Protein AF-A0A3G7TMR7-F1 (afdb_monomer)

pLDDT: mean 72.91, std 17.49, range [39.0, 94.25]

Radius of gyration: 17.59 Å; Cα contacts (8 Å, |Δi|>4): 88; chains: 1; bounding box: 54×36×55 Å

Nearest PDB structures (foldseek):
  8qb9-assembly1_A  TM=4.724E-01  e=4.969E+00  Saccharomyces cerevisiae

Sequence (117 aa):
MKPENDSCMPGSCDYWMVSAAAGKLGSQASTLAVRHIKDGTLRLQFNREVVYYAKSIVNDVAQGNKSPEQGLQDLKNEQNSLLSQSLEVAQKGVGVIAGAFQFAAGAGICYGSQAHS

Mean predicted aligned error: 1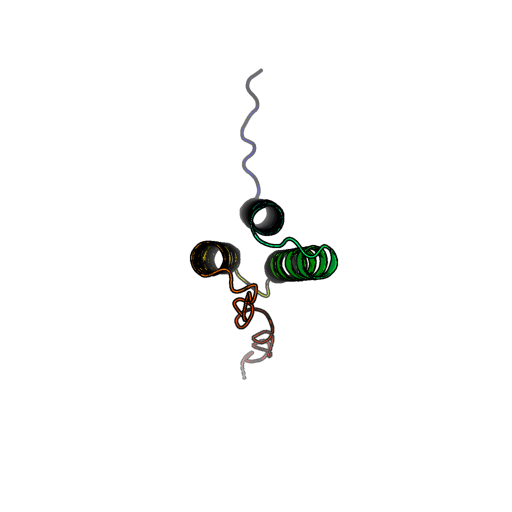1.24 Å

Foldseek 3Di:
DDPPDPPDDPLVVLLVVLLVLLVVQLVVLLVLLVVQPPDPVLSVVSSVVSNVLSVLLSVCSVVVVDPSVRSNVLSVQSSVLSVVVSVVCRVVVPSDSDDSSPPRPDDPPDPPDDDDD

Structure (mmCIF, N/CA/C/O backbone):
data_AF-A0A3G7TMR7-F1
#
_entry.id   AF-A0A3G7TMR7-F1
#
loop_
_atom_site.group_PDB
_atom_site.id
_atom_site.type_symbol
_atom_site.label_atom_id
_atom_site.label_alt_id
_atom_site.label_comp_id
_atom_site.label_asym_id
_atom_site.label_entity_id
_atom_site.label_seq_id
_atom_site.pdbx_PDB_ins_code
_atom_site.Cartn_x
_atom_site.Cartn_y
_atom_site.Cartn_z
_atom_site.occupancy
_atom_site.B_iso_or_equiv
_atom_site.auth_seq_id
_atom_site.auth_comp_id
_atom_site.auth_asym_id
_atom_site.auth_atom_id
_atom_site.pdbx_PDB_model_num
ATOM 1 N N . MET A 1 1 ? -34.677 24.117 -2.796 1.00 39.00 1 MET A N 1
ATOM 2 C CA . MET A 1 1 ? -34.316 22.942 -1.976 1.00 39.00 1 MET A CA 1
ATOM 3 C C . MET A 1 1 ? -32.825 22.987 -1.726 1.00 39.00 1 MET A C 1
ATOM 5 O O . MET A 1 1 ? -32.061 23.034 -2.679 1.00 39.00 1 MET A O 1
ATOM 9 N N . LYS A 1 2 ? -32.432 23.089 -0.461 1.00 40.69 2 LYS A N 1
ATOM 10 C CA . LYS A 1 2 ? -31.042 23.036 -0.010 1.00 40.69 2 LYS A CA 1
ATOM 11 C C . LYS A 1 2 ? -30.838 21.590 0.447 1.00 40.69 2 LYS A C 1
ATOM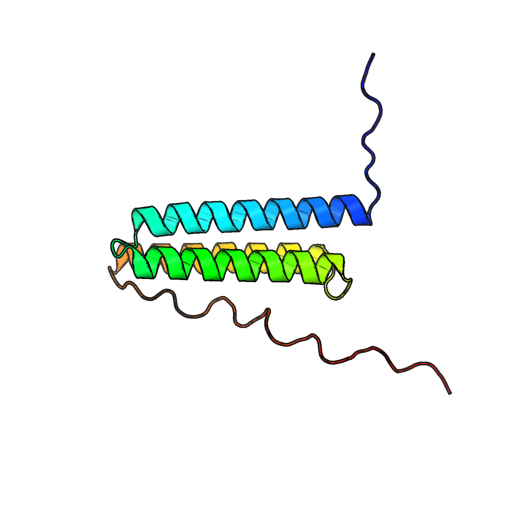 13 O O . LYS A 1 2 ? -31.692 21.145 1.208 1.00 40.69 2 LYS A O 1
ATOM 18 N N . PRO A 1 3 ? -29.841 20.832 -0.034 1.00 51.34 3 PRO A N 1
ATOM 19 C CA . PRO A 1 3 ? -29.647 19.497 0.500 1.00 51.34 3 PRO A CA 1
ATOM 20 C C . PRO A 1 3 ? -29.199 19.653 1.953 1.00 51.34 3 PRO A C 1
ATOM 22 O O . PRO A 1 3 ? -28.179 20.276 2.256 1.00 51.34 3 PRO A O 1
ATOM 25 N N . GLU A 1 4 ? -30.066 19.190 2.842 1.00 54.25 4 GLU A N 1
ATOM 26 C CA . GLU A 1 4 ? -29.819 19.062 4.264 1.00 54.25 4 GLU A CA 1
ATOM 27 C C . GLU A 1 4 ? -28.727 18.016 4.464 1.00 54.25 4 GLU A C 1
ATOM 29 O O . GLU A 1 4 ? -28.879 16.865 4.076 1.00 54.25 4 GLU A O 1
ATOM 34 N N . ASN A 1 5 ? -27.621 18.475 5.046 1.00 59.28 5 ASN A N 1
ATOM 35 C CA . ASN A 1 5 ? -26.831 17.751 6.030 1.00 59.28 5 ASN A CA 1
ATOM 36 C C . ASN A 1 5 ? -26.658 16.243 5.757 1.00 59.28 5 ASN A C 1
ATOM 38 O O . ASN A 1 5 ? -27.293 15.409 6.399 1.00 59.28 5 ASN A O 1
ATOM 42 N N . ASP A 1 6 ? -25.720 15.911 4.868 1.00 52.28 6 ASP A N 1
ATOM 43 C CA . ASP A 1 6 ? -25.078 14.592 4.772 1.00 52.28 6 ASP A CA 1
ATOM 44 C C . ASP A 1 6 ? -24.186 14.381 6.018 1.00 52.28 6 ASP A C 1
ATOM 46 O O . ASP A 1 6 ? -22.961 14.264 5.955 1.00 52.28 6 ASP A O 1
ATOM 50 N N . SER A 1 7 ? -24.790 14.451 7.208 1.00 56.44 7 SER A N 1
ATOM 51 C CA . SER A 1 7 ? -24.136 14.125 8.470 1.00 56.44 7 SER A CA 1
ATOM 52 C C . SER A 1 7 ? -23.997 12.619 8.511 1.00 56.44 7 SER A C 1
ATOM 54 O O . SER A 1 7 ? -24.859 11.888 9.002 1.00 56.44 7 SER A O 1
ATOM 56 N N . CYS A 1 8 ? -22.931 12.163 7.885 1.00 57.53 8 CYS A N 1
ATOM 57 C CA . CYS A 1 8 ? -22.620 10.767 7.815 1.00 57.53 8 CYS A CA 1
ATOM 58 C C . CYS A 1 8 ? -22.275 10.248 9.227 1.00 57.53 8 CYS A C 1
ATOM 60 O O . CYS A 1 8 ? -21.723 10.965 10.065 1.00 57.53 8 CYS A O 1
ATOM 62 N N . MET A 1 9 ? -22.693 9.015 9.526 1.00 61.12 9 MET A N 1
ATOM 63 C CA . MET A 1 9 ? -22.489 8.408 10.844 1.00 61.12 9 MET A CA 1
ATOM 64 C C . MET A 1 9 ? -20.983 8.345 11.132 1.00 61.12 9 MET A C 1
ATOM 66 O O . MET A 1 9 ? -20.251 7.951 10.219 1.00 61.12 9 MET A O 1
ATOM 70 N N . PRO A 1 10 ? -20.513 8.675 12.350 1.00 59.00 10 PRO A N 1
ATOM 71 C CA . PRO A 1 10 ? -19.089 8.845 12.652 1.00 59.00 10 PRO A CA 1
ATOM 72 C C . PRO A 1 10 ? -18.216 7.693 12.117 1.00 59.00 10 PRO A C 1
ATOM 74 O O . PRO A 1 10 ? -17.349 7.934 11.291 1.00 59.00 10 PRO A O 1
ATOM 77 N N . GLY A 1 11 ? -18.571 6.424 12.356 1.00 64.25 11 GLY A N 1
ATOM 78 C CA . GLY A 1 11 ? -17.813 5.288 11.796 1.00 64.25 11 GLY A CA 1
ATOM 79 C C . GLY A 1 11 ? -17.884 5.111 10.266 1.00 64.25 11 GLY A C 1
ATOM 80 O O . GLY A 1 11 ? -16.951 4.589 9.658 1.00 64.25 11 GLY A O 1
ATOM 81 N N . SER A 1 12 ? -18.963 5.556 9.613 1.00 72.00 12 SER A N 1
ATOM 82 C CA . SER A 1 12 ? -19.075 5.502 8.147 1.00 72.00 12 SER A CA 1
ATOM 83 C C . SER A 1 12 ? -18.225 6.578 7.468 1.00 72.00 12 SER A C 1
ATOM 85 O O . SER A 1 12 ? -17.621 6.305 6.433 1.00 72.00 12 SER A O 1
ATOM 87 N N . CYS A 1 13 ? -18.115 7.767 8.068 1.00 79.12 13 CYS A N 1
ATOM 88 C CA . CYS A 1 13 ? -17.323 8.883 7.531 1.00 79.12 13 CYS A CA 1
ATOM 89 C C . CYS A 1 13 ? -15.859 8.533 7.568 1.00 79.12 13 CYS A C 1
ATOM 91 O O . CYS A 1 13 ? -15.145 8.694 6.580 1.00 79.12 13 CYS A O 1
ATOM 93 N N . ASP A 1 14 ? -15.452 7.973 8.694 1.00 83.75 14 ASP A N 1
ATOM 94 C CA . ASP A 1 14 ? -14.072 7.640 8.929 1.00 83.75 14 ASP A CA 1
ATOM 95 C C . ASP A 1 14 ? -13.618 6.496 8.002 1.00 83.75 14 ASP A C 1
ATOM 97 O O . ASP A 1 14 ? -12.564 6.587 7.366 1.00 83.75 14 ASP A O 1
ATOM 101 N N . TYR A 1 15 ? -14.458 5.472 7.793 1.00 88.12 15 TYR A N 1
ATOM 102 C CA . TYR A 1 15 ? -14.213 4.432 6.784 1.00 88.12 15 TYR A CA 1
ATOM 103 C C . TYR A 1 15 ? -14.111 4.999 5.357 1.00 88.12 15 TYR A C 1
ATOM 105 O O . TYR A 1 15 ? -13.208 4.628 4.595 1.00 88.12 15 TYR A O 1
ATOM 113 N N . TRP A 1 16 ? -15.014 5.911 4.977 1.00 89.88 16 TRP A N 1
ATOM 114 C CA . TRP A 1 16 ? -14.979 6.565 3.665 1.00 89.88 16 TRP A CA 1
ATOM 115 C C . TRP A 1 16 ? -13.714 7.405 3.477 1.00 89.88 16 TRP A C 1
ATOM 117 O O . TRP A 1 16 ? -13.116 7.375 2.399 1.00 89.88 16 TRP A O 1
ATOM 127 N N . MET A 1 17 ? -13.259 8.103 4.519 1.00 92.56 17 MET A N 1
ATOM 128 C CA . MET A 1 17 ? -12.015 8.871 4.495 1.00 92.56 17 MET A CA 1
ATOM 129 C C . MET A 1 17 ? -10.793 7.971 4.296 1.00 92.56 17 MET A C 1
ATOM 131 O O . MET A 1 17 ? -9.954 8.265 3.439 1.00 92.56 17 MET A O 1
ATOM 135 N N . VAL A 1 18 ? -10.711 6.851 5.020 1.00 92.81 18 VAL A N 1
ATOM 136 C CA . VAL A 1 18 ? -9.633 5.860 4.853 1.00 92.81 18 VAL A CA 1
ATOM 137 C C . VAL A 1 18 ? -9.664 5.262 3.444 1.00 92.81 18 VAL A C 1
ATOM 139 O O . VAL A 1 18 ? -8.632 5.189 2.776 1.00 92.81 18 VAL A O 1
ATOM 142 N N . SER A 1 19 ? -10.849 4.915 2.937 1.00 94.19 19 SER A N 1
ATOM 143 C CA . SER A 1 19 ? -11.032 4.385 1.578 1.00 94.19 19 SER A CA 1
ATOM 144 C C . SER A 1 19 ? -10.597 5.383 0.498 1.00 94.19 19 SER A C 1
ATOM 146 O O . SER A 1 19 ? -9.914 5.019 -0.464 1.00 94.19 19 SER A O 1
ATOM 148 N N . ALA A 1 20 ? -10.929 6.664 0.669 1.00 94.25 20 ALA A N 1
ATOM 149 C CA . ALA A 1 20 ? -10.501 7.727 -0.234 1.00 94.25 20 ALA A CA 1
ATOM 150 C C . ALA A 1 20 ? -8.976 7.940 -0.194 1.00 94.25 20 ALA A C 1
ATOM 152 O O . ALA A 1 20 ? -8.345 8.114 -1.243 1.00 94.25 20 ALA A O 1
ATOM 153 N N . ALA A 1 21 ? -8.365 7.893 0.994 1.00 93.31 21 ALA A N 1
ATOM 154 C CA . ALA A 1 21 ? -6.916 7.980 1.158 1.00 93.31 21 ALA A CA 1
ATOM 155 C C . ALA A 1 21 ? -6.193 6.789 0.500 1.00 93.31 21 ALA A C 1
ATOM 157 O O . ALA A 1 21 ? -5.213 6.987 -0.220 1.00 93.31 21 ALA A O 1
ATOM 158 N N . ALA A 1 22 ? -6.727 5.574 0.647 1.00 92.25 22 ALA A N 1
ATOM 159 C CA . ALA A 1 22 ? -6.217 4.372 -0.008 1.00 92.25 22 ALA A CA 1
ATOM 160 C C . ALA A 1 22 ? -6.259 4.494 -1.543 1.00 92.25 22 ALA A C 1
ATOM 162 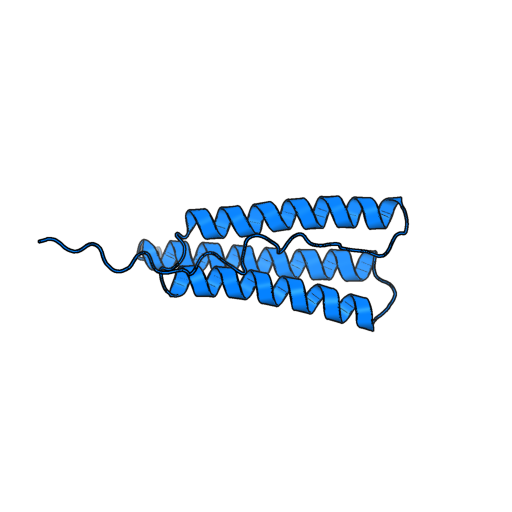O O . ALA A 1 22 ? -5.271 4.204 -2.224 1.00 92.25 22 ALA A O 1
ATOM 163 N N . GLY A 1 23 ? -7.361 5.011 -2.099 1.00 93.88 23 GLY A N 1
ATOM 164 C CA . GLY A 1 23 ? -7.473 5.290 -3.536 1.00 93.88 23 GLY A CA 1
ATOM 165 C C . GLY A 1 23 ? -6.455 6.326 -4.035 1.00 93.88 23 GLY A C 1
ATOM 166 O O . GLY A 1 23 ? -5.849 6.156 -5.102 1.00 93.88 23 GLY A O 1
ATOM 167 N N . LYS A 1 24 ? -6.203 7.380 -3.246 1.00 93.06 24 LYS A N 1
ATOM 168 C CA . LYS A 1 24 ? -5.163 8.382 -3.545 1.00 93.06 24 LYS A CA 1
ATOM 169 C C . LYS A 1 24 ? -3.757 7.783 -3.515 1.00 93.06 24 LYS A C 1
ATOM 171 O O . LYS A 1 24 ? -2.940 8.161 -4.354 1.00 93.06 24 LYS A O 1
ATOM 176 N N . LEU A 1 25 ? -3.465 6.879 -2.583 1.00 88.44 25 LEU A N 1
ATOM 177 C CA . LEU A 1 25 ? -2.172 6.196 -2.503 1.00 88.44 25 LEU A CA 1
ATOM 178 C C . LEU A 1 25 ? -1.923 5.336 -3.752 1.00 88.44 25 LEU A C 1
ATOM 180 O O . LEU A 1 25 ? -0.894 5.489 -4.409 1.00 88.44 25 LEU A O 1
ATOM 184 N N . GLY A 1 26 ? -2.904 4.517 -4.149 1.00 89.31 26 GLY A N 1
ATOM 185 C CA . GLY A 1 26 ? -2.810 3.697 -5.364 1.00 89.31 26 GLY A CA 1
ATOM 186 C C . GLY A 1 26 ? -2.619 4.527 -6.641 1.00 89.31 26 GLY A C 1
ATOM 187 O O . GLY A 1 26 ? -1.792 4.195 -7.489 1.00 89.31 26 GLY A O 1
ATOM 188 N N . SER A 1 27 ? -3.317 5.661 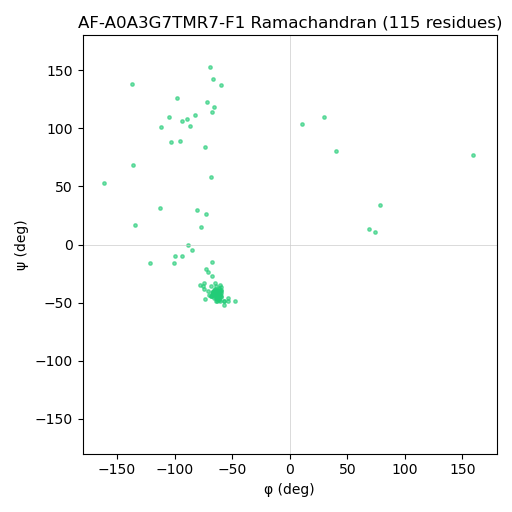-6.756 1.00 91.75 27 SER A N 1
ATOM 189 C CA . SER A 1 27 ? -3.170 6.577 -7.901 1.00 91.75 27 SER A CA 1
ATOM 190 C C . SER A 1 27 ? -1.772 7.209 -7.977 1.00 91.75 27 SER A C 1
ATOM 192 O O . SER A 1 27 ? -1.204 7.367 -9.063 1.00 91.75 27 SER A O 1
ATOM 194 N N . GLN A 1 28 ? -1.192 7.554 -6.824 1.00 86.56 28 GLN A N 1
ATOM 195 C CA . GLN A 1 28 ? 0.169 8.089 -6.739 1.00 86.56 28 GLN A CA 1
ATOM 196 C C . GLN A 1 28 ? 1.214 7.043 -7.104 1.00 86.56 28 GLN A C 1
ATOM 198 O O . GLN A 1 28 ? 2.099 7.338 -7.905 1.00 86.56 28 GLN A O 1
ATOM 203 N N . ALA A 1 29 ? 1.076 5.818 -6.595 1.00 83.62 29 ALA A N 1
ATOM 204 C CA . ALA A 1 29 ? 1.939 4.714 -6.985 1.00 83.62 29 ALA A CA 1
ATOM 205 C C . ALA A 1 29 ? 1.896 4.483 -8.498 1.00 83.62 29 ALA A C 1
ATOM 207 O O . ALA A 1 29 ? 2.943 4.498 -9.135 1.00 83.62 29 ALA A O 1
ATOM 208 N N . SER A 1 30 ? 0.711 4.406 -9.106 1.00 87.88 30 SER A N 1
ATOM 209 C CA . SER A 1 30 ? 0.581 4.282 -10.566 1.00 87.88 30 SER A CA 1
ATOM 210 C C . SER A 1 30 ? 1.336 5.379 -11.321 1.00 87.88 30 SER A C 1
ATOM 212 O O . SER A 1 30 ? 2.125 5.096 -12.226 1.00 87.88 30 SER A O 1
ATOM 214 N N . THR A 1 31 ? 1.187 6.631 -10.882 1.00 87.44 31 THR A N 1
ATOM 215 C CA . T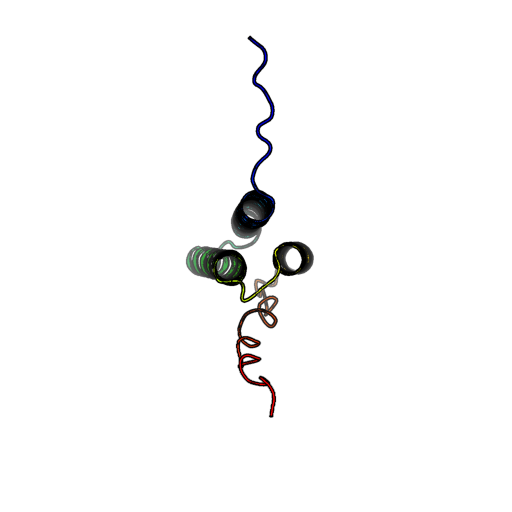HR A 1 31 ? 1.887 7.779 -11.474 1.00 87.44 31 THR A CA 1
ATOM 216 C C . THR A 1 31 ? 3.409 7.653 -11.363 1.00 87.44 31 THR A C 1
ATOM 218 O O . THR A 1 31 ? 4.116 7.868 -12.349 1.00 87.44 31 THR A O 1
ATOM 221 N N . LEU A 1 32 ? 3.927 7.293 -10.186 1.00 81.00 32 LEU A N 1
ATOM 222 C CA . LEU A 1 32 ? 5.362 7.097 -9.960 1.00 81.00 32 LEU A CA 1
ATOM 223 C C . LEU A 1 32 ? 5.902 5.934 -10.798 1.00 81.00 32 LEU A C 1
ATOM 225 O O . LEU A 1 32 ? 6.940 6.062 -11.448 1.00 81.00 32 LEU A O 1
ATOM 229 N N . ALA A 1 33 ? 5.157 4.834 -10.857 1.00 80.00 33 ALA A N 1
ATOM 230 C CA . ALA A 1 33 ? 5.532 3.638 -11.590 1.00 80.00 33 ALA A CA 1
ATOM 231 C C . ALA A 1 33 ? 5.650 3.910 -13.096 1.00 80.00 33 ALA A C 1
ATOM 233 O O . ALA A 1 33 ? 6.615 3.491 -13.724 1.00 80.00 33 ALA A O 1
ATOM 234 N N . VAL A 1 34 ? 4.702 4.654 -13.678 1.00 87.25 34 VAL A N 1
ATOM 235 C CA . VAL A 1 34 ? 4.747 5.043 -15.099 1.00 87.25 34 VAL A CA 1
ATOM 236 C C . VAL A 1 34 ? 5.945 5.942 -15.407 1.00 87.25 34 VAL A C 1
ATOM 238 O O . VAL A 1 34 ? 6.529 5.823 -16.482 1.00 87.25 34 VAL A O 1
ATOM 241 N N . ARG A 1 35 ? 6.326 6.829 -14.481 1.00 82.25 35 ARG A N 1
ATOM 242 C CA . ARG A 1 35 ? 7.439 7.767 -14.690 1.00 82.25 35 ARG A CA 1
ATOM 243 C C . ARG A 1 35 ? 8.811 7.123 -14.522 1.00 82.25 35 ARG A C 1
ATOM 245 O O . ARG A 1 35 ? 9.745 7.523 -15.213 1.00 82.25 35 ARG A O 1
ATOM 252 N N . HIS A 1 36 ? 8.942 6.162 -13.609 1.00 76.50 36 HIS A N 1
ATOM 253 C CA . HIS A 1 36 ? 10.255 5.718 -13.134 1.00 76.50 36 HIS A CA 1
ATOM 254 C C . HIS A 1 36 ? 10.533 4.226 -13.345 1.00 76.50 36 HIS A C 1
ATOM 256 O O . HIS A 1 36 ? 11.695 3.828 -13.331 1.00 76.50 36 HIS A O 1
ATOM 262 N N . ILE A 1 37 ? 9.515 3.402 -13.616 1.00 76.62 37 ILE A N 1
ATOM 263 C CA . ILE A 1 37 ? 9.673 1.960 -13.833 1.00 76.62 37 ILE A CA 1
ATOM 264 C C . ILE A 1 37 ? 9.379 1.633 -15.300 1.00 76.62 37 ILE A C 1
ATOM 266 O O . ILE A 1 37 ? 8.227 1.557 -15.731 1.00 76.62 37 ILE A O 1
ATOM 270 N N . LYS A 1 38 ? 10.449 1.448 -16.084 1.00 81.19 38 LYS A N 1
ATOM 271 C CA . LYS A 1 38 ? 10.359 1.119 -17.519 1.00 81.19 38 LYS A CA 1
ATOM 272 C C . LYS A 1 38 ? 9.938 -0.328 -17.771 1.00 81.19 38 LYS A C 1
ATOM 274 O O . LYS A 1 38 ? 9.259 -0.599 -18.757 1.00 81.19 38 LYS A O 1
ATOM 279 N N . ASP A 1 3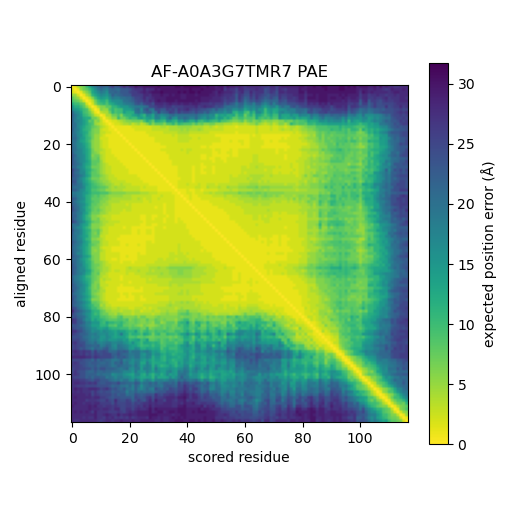9 ? 10.343 -1.243 -16.894 1.00 81.69 39 ASP A N 1
ATOM 280 C CA . ASP A 1 39 ? 9.987 -2.654 -17.000 1.00 81.69 39 ASP A CA 1
ATOM 281 C C . ASP A 1 39 ? 8.505 -2.865 -16.654 1.00 81.69 39 ASP A C 1
ATOM 283 O O . ASP A 1 39 ? 8.034 -2.497 -15.574 1.00 81.69 39 ASP A O 1
ATOM 287 N N . GLY A 1 40 ? 7.753 -3.446 -17.590 1.00 81.94 40 GLY A N 1
ATOM 288 C CA . GLY A 1 40 ? 6.311 -3.632 -17.442 1.00 81.94 40 GLY A CA 1
ATOM 289 C C . GLY A 1 40 ? 5.927 -4.587 -16.309 1.00 81.94 40 GLY A C 1
ATOM 290 O O . GLY A 1 40 ? 4.906 -4.364 -15.655 1.00 81.94 40 GLY A O 1
ATOM 291 N N . THR A 1 41 ? 6.748 -5.604 -16.046 1.00 83.81 41 THR A N 1
ATOM 292 C CA . THR A 1 41 ? 6.512 -6.613 -15.006 1.00 83.81 41 THR A CA 1
ATOM 293 C C . THR A 1 41 ? 6.759 -6.023 -13.622 1.00 83.81 41 THR A C 1
ATOM 295 O O . THR A 1 41 ? 5.894 -6.130 -12.752 1.00 83.81 41 THR A O 1
ATOM 298 N N . LEU A 1 42 ? 7.878 -5.317 -13.434 1.00 75.62 42 LEU A N 1
ATOM 299 C CA . LEU A 1 42 ? 8.185 -4.606 -12.189 1.00 75.62 42 LEU A CA 1
ATOM 300 C C . LEU A 1 42 ? 7.149 -3.520 -11.902 1.00 75.62 42 LEU A C 1
ATOM 302 O O . LEU A 1 42 ? 6.699 -3.371 -10.767 1.00 75.62 42 LEU A O 1
ATOM 306 N N . ARG A 1 43 ? 6.705 -2.795 -12.936 1.00 81.88 43 ARG A N 1
ATOM 307 C CA . ARG A 1 43 ? 5.650 -1.786 -12.800 1.00 81.88 43 ARG A CA 1
ATOM 308 C C . ARG A 1 43 ? 4.339 -2.406 -12.320 1.00 81.88 43 ARG A C 1
ATOM 310 O O . ARG A 1 43 ? 3.673 -1.826 -11.462 1.00 81.88 43 ARG A O 1
ATOM 317 N N . LEU A 1 44 ? 3.958 -3.560 -12.868 1.00 84.50 44 LEU A N 1
ATOM 318 C CA . LEU A 1 44 ? 2.752 -4.277 -12.457 1.00 84.50 44 LEU A CA 1
ATOM 319 C C . LEU A 1 44 ? 2.865 -4.782 -11.014 1.00 84.50 44 LEU A C 1
ATOM 321 O O . LEU A 1 44 ? 1.935 -4.588 -10.233 1.00 84.50 44 LEU A O 1
ATOM 325 N N . GLN A 1 45 ? 4.000 -5.387 -10.656 1.00 79.31 45 GLN A N 1
ATOM 326 C CA . GLN A 1 45 ? 4.248 -5.893 -9.308 1.00 79.31 45 GLN A CA 1
ATOM 327 C C . GLN A 1 45 ? 4.183 -4.769 -8.273 1.00 79.31 45 GLN A C 1
ATOM 329 O O . GLN A 1 45 ? 3.441 -4.877 -7.302 1.00 79.31 45 GLN A O 1
ATOM 334 N N . PHE A 1 46 ? 4.873 -3.657 -8.523 1.00 80.12 46 PHE A N 1
ATOM 335 C CA . PHE A 1 46 ? 4.854 -2.498 -7.638 1.00 80.12 46 PHE A CA 1
ATOM 336 C C . PHE A 1 46 ? 3.433 -1.961 -7.399 1.00 80.12 46 PHE A C 1
ATOM 338 O O . PHE A 1 46 ? 3.019 -1.778 -6.256 1.00 80.12 46 PHE A O 1
ATOM 345 N N . ASN A 1 47 ? 2.654 -1.759 -8.468 1.00 83.69 47 ASN A N 1
ATOM 346 C CA . ASN A 1 47 ? 1.270 -1.291 -8.339 1.00 83.69 47 ASN A CA 1
ATOM 347 C C . ASN A 1 47 ? 0.404 -2.266 -7.537 1.00 83.69 47 ASN A C 1
ATOM 349 O O . ASN A 1 47 ? -0.425 -1.845 -6.731 1.00 83.69 47 ASN A O 1
ATOM 353 N N . ARG A 1 48 ? 0.593 -3.570 -7.760 1.00 85.06 48 ARG A N 1
ATOM 354 C CA . ARG A 1 48 ? -0.151 -4.621 -7.069 1.00 85.06 48 ARG A CA 1
ATOM 355 C C . ARG A 1 48 ? 0.120 -4.602 -5.564 1.00 85.06 48 ARG A C 1
ATOM 357 O O . ARG A 1 48 ? -0.840 -4.625 -4.799 1.00 85.06 48 ARG A O 1
ATOM 364 N N . GLU A 1 49 ? 1.382 -4.495 -5.156 1.00 82.12 49 GLU A N 1
ATOM 365 C CA . GLU A 1 49 ? 1.773 -4.446 -3.741 1.00 82.12 49 GLU A CA 1
ATOM 366 C C . GLU A 1 49 ? 1.181 -3.224 -3.025 1.00 82.12 49 GLU A C 1
ATOM 368 O O . GLU A 1 49 ? 0.533 -3.374 -1.989 1.00 82.12 49 GLU A O 1
ATOM 373 N N . VAL A 1 50 ? 1.283 -2.027 -3.621 1.00 83.94 50 VAL A N 1
ATOM 374 C CA . VAL A 1 50 ? 0.700 -0.805 -3.031 1.00 83.94 50 VAL A CA 1
ATOM 375 C C . VAL A 1 50 ? -0.820 -0.919 -2.896 1.00 83.94 50 VAL A C 1
ATOM 377 O O . VAL A 1 50 ? -1.388 -0.541 -1.871 1.00 83.94 50 VAL A O 1
ATOM 380 N N . VAL A 1 51 ? -1.500 -1.454 -3.915 1.00 88.12 51 VAL A N 1
ATOM 381 C CA . VAL A 1 51 ? -2.958 -1.636 -3.878 1.00 88.12 51 VAL A CA 1
ATOM 382 C C . VAL A 1 51 ? -3.363 -2.655 -2.814 1.00 88.12 51 VAL A C 1
ATOM 384 O O . VAL A 1 51 ? -4.365 -2.436 -2.133 1.00 88.12 51 VAL A O 1
ATOM 387 N N . TYR A 1 52 ? -2.621 -3.752 -2.648 1.00 87.06 52 TYR A N 1
ATOM 388 C CA . TYR A 1 52 ? -2.921 -4.727 -1.598 1.00 87.06 52 TYR A CA 1
ATOM 389 C C . TYR A 1 52 ? -2.701 -4.165 -0.204 1.00 87.06 52 TYR A C 1
ATOM 391 O O . TYR A 1 52 ? -3.569 -4.347 0.646 1.00 87.06 52 TYR A O 1
ATOM 399 N N . TYR A 1 53 ? -1.611 -3.434 0.015 1.00 86.56 53 TYR A N 1
ATOM 400 C CA . TYR A 1 53 ? -1.385 -2.745 1.278 1.00 86.56 53 TYR A CA 1
ATOM 401 C C . TYR A 1 53 ? -2.529 -1.780 1.599 1.00 86.56 53 TYR A C 1
ATOM 403 O O . TYR A 1 53 ? -3.147 -1.874 2.658 1.00 86.56 53 TYR A O 1
ATOM 411 N N . ALA A 1 54 ? -2.882 -0.904 0.654 1.00 90.12 54 ALA A N 1
ATOM 412 C CA . ALA A 1 54 ? -3.942 0.078 0.851 1.00 90.12 54 ALA A CA 1
ATOM 413 C C . ALA A 1 54 ? -5.295 -0.593 1.159 1.00 90.12 54 ALA A C 1
ATOM 415 O O . ALA A 1 54 ? -6.030 -0.143 2.038 1.00 90.12 54 ALA A O 1
ATOM 416 N N . LYS A 1 55 ? -5.602 -1.710 0.483 1.00 91.56 55 LYS A N 1
ATOM 417 C CA . LYS A 1 55 ? -6.789 -2.533 0.762 1.00 91.56 55 LYS A CA 1
ATOM 418 C C . LYS A 1 55 ? -6.743 -3.191 2.137 1.00 91.56 55 LYS A C 1
ATOM 420 O O . LYS A 1 55 ? -7.780 -3.250 2.788 1.00 91.56 55 LYS A O 1
ATOM 425 N N . SER A 1 56 ? -5.577 -3.663 2.577 1.00 90.62 56 SER A N 1
ATOM 426 C CA . SER A 1 56 ? -5.404 -4.236 3.915 1.00 90.62 56 SER A CA 1
ATOM 427 C C . SER A 1 56 ? -5.749 -3.211 4.988 1.00 90.62 56 SER A C 1
ATOM 429 O O . SER A 1 56 ? -6.528 -3.520 5.877 1.00 90.62 56 SER A O 1
ATOM 431 N N . ILE A 1 57 ? -5.272 -1.967 4.856 1.00 90.88 57 ILE A N 1
ATOM 432 C CA . ILE A 1 57 ? -5.593 -0.894 5.810 1.00 90.88 57 ILE A CA 1
ATOM 433 C C . ILE A 1 57 ? -7.099 -0.609 5.855 1.00 90.88 57 ILE A C 1
ATOM 435 O O . ILE A 1 57 ? -7.674 -0.511 6.937 1.00 90.88 57 ILE A O 1
ATOM 439 N N . VAL A 1 58 ? -7.752 -0.505 4.693 1.00 92.62 58 VAL A N 1
ATOM 440 C CA . VAL A 1 58 ? -9.210 -0.305 4.617 1.00 92.62 58 VAL A CA 1
ATOM 441 C C . VAL A 1 58 ? -9.956 -1.465 5.281 1.00 92.62 58 VAL A C 1
ATOM 443 O O . VAL A 1 58 ? -10.907 -1.232 6.024 1.00 92.62 58 VAL A O 1
ATOM 446 N N . ASN A 1 59 ? -9.516 -2.704 5.048 1.00 91.94 59 ASN A N 1
ATOM 447 C CA . ASN A 1 59 ? -10.114 -3.890 5.651 1.00 91.94 59 ASN A CA 1
ATOM 448 C C . ASN A 1 59 ? -9.906 -3.937 7.173 1.00 91.94 59 ASN A C 1
ATOM 450 O O . ASN A 1 59 ? -10.849 -4.238 7.897 1.00 91.94 59 ASN A O 1
ATOM 454 N N . ASP A 1 60 ? -8.715 -3.595 7.665 1.00 88.94 60 ASP A N 1
ATOM 455 C CA . ASP A 1 60 ? -8.429 -3.548 9.101 1.00 88.94 60 ASP A CA 1
ATOM 456 C C . ASP A 1 60 ? -9.311 -2.518 9.814 1.00 88.94 60 ASP A C 1
ATOM 458 O O . ASP A 1 60 ? -9.800 -2.784 10.911 1.00 88.94 60 ASP A O 1
ATOM 462 N N . VAL A 1 61 ? -9.570 -1.369 9.179 1.00 89.06 61 VAL A N 1
ATOM 463 C CA . VAL A 1 61 ? -10.514 -0.366 9.697 1.00 89.06 61 VAL A CA 1
ATOM 464 C C . VAL A 1 61 ? -11.953 -0.880 9.640 1.00 89.06 61 VAL A C 1
ATOM 466 O O . VAL A 1 61 ? -12.680 -0.766 10.623 1.00 89.06 61 VAL A O 1
ATOM 469 N N . ALA A 1 62 ? -12.363 -1.501 8.530 1.00 88.81 62 ALA A N 1
ATOM 470 C CA . ALA A 1 62 ? -13.710 -2.060 8.378 1.00 88.81 62 ALA A CA 1
ATOM 471 C C . ALA A 1 62 ? -14.029 -3.147 9.417 1.00 88.81 62 ALA A C 1
ATOM 473 O O . ALA A 1 62 ? -15.167 -3.264 9.864 1.00 88.81 62 ALA A O 1
ATOM 474 N N . GLN A 1 63 ? -13.027 -3.943 9.792 1.00 89.38 63 GLN A N 1
ATOM 475 C CA . GLN A 1 63 ? -13.147 -5.011 10.785 1.00 89.38 63 GLN A CA 1
ATOM 476 C C . GLN A 1 63 ? -12.971 -4.515 12.229 1.00 89.38 63 GLN A C 1
ATOM 478 O O . GLN A 1 63 ? -13.137 -5.299 13.159 1.00 89.38 63 GLN A O 1
ATOM 483 N N . GLY A 1 64 ? -12.633 -3.237 12.434 1.00 85.88 64 GLY A N 1
ATOM 484 C CA . GLY A 1 64 ? -12.348 -2.679 13.757 1.00 85.88 64 GLY A CA 1
ATOM 485 C C . GLY A 1 64 ? -10.996 -3.104 14.346 1.00 85.88 64 GLY A C 1
ATOM 486 O O . GLY A 1 64 ? -10.727 -2.823 15.509 1.00 85.88 64 GLY A O 1
ATOM 487 N N . ASN A 1 65 ? -10.127 -3.741 13.554 1.00 86.94 65 ASN A N 1
ATOM 488 C CA . ASN A 1 65 ? -8.761 -4.105 13.952 1.00 86.94 65 ASN A CA 1
ATOM 489 C C . ASN A 1 65 ? -7.834 -2.881 14.021 1.00 86.94 65 ASN A C 1
ATOM 491 O O . ASN A 1 65 ? -6.781 -2.925 14.656 1.00 86.94 65 ASN A O 1
ATOM 495 N N . LYS A 1 66 ? -8.201 -1.792 13.336 1.00 87.44 66 LYS A N 1
ATOM 496 C CA . LYS A 1 66 ? -7.451 -0.537 13.273 1.00 87.44 66 LYS A CA 1
ATOM 497 C C . LYS A 1 66 ? -8.407 0.645 13.403 1.00 87.44 66 LYS A C 1
ATOM 499 O O . LYS A 1 66 ? -9.474 0.634 12.796 1.00 87.44 66 LYS A O 1
ATOM 504 N N . SER A 1 67 ? -8.032 1.674 14.169 1.00 90.38 67 SER A N 1
ATOM 505 C CA . SER A 1 67 ? -8.827 2.907 14.193 1.00 90.38 67 SER A CA 1
ATOM 506 C C . SER A 1 67 ? -8.702 3.639 12.852 1.00 90.38 67 SER A C 1
ATOM 508 O O . SER A 1 67 ? -7.675 3.515 12.173 1.00 90.38 67 SER A O 1
ATOM 510 N N . PRO A 1 68 ? -9.703 4.426 12.445 1.00 90.12 68 PRO A N 1
ATOM 511 C CA . PRO A 1 68 ? -9.597 5.189 11.212 1.00 90.12 68 PRO A CA 1
ATOM 512 C C . PRO A 1 68 ? -8.427 6.179 11.194 1.00 90.12 68 PRO A C 1
ATOM 514 O O . PRO A 1 68 ? -7.771 6.325 10.165 1.00 90.12 68 PRO A O 1
ATOM 517 N N . GLU A 1 69 ? -8.103 6.811 12.325 1.00 90.19 69 GLU A N 1
ATOM 518 C CA . GLU A 1 69 ? -6.955 7.719 12.448 1.00 90.19 69 GLU A CA 1
ATOM 519 C C . GLU A 1 69 ? -5.643 6.970 12.223 1.00 90.19 69 GLU A C 1
ATOM 521 O O . GLU A 1 69 ? -4.780 7.441 11.481 1.00 90.19 69 GLU A O 1
ATOM 526 N N . GLN A 1 70 ? -5.514 5.777 12.812 1.00 88.62 70 GLN A N 1
ATOM 527 C CA . GLN A 1 70 ? -4.367 4.899 12.603 1.00 88.62 70 GLN A CA 1
ATOM 528 C C . GLN A 1 70 ? -4.271 4.482 11.125 1.00 88.62 70 GLN A C 1
ATOM 530 O O . GLN A 1 70 ? -3.193 4.529 10.538 1.00 88.62 70 GLN A O 1
ATOM 535 N N . GLY A 1 71 ? -5.399 4.144 10.490 1.00 90.56 71 GLY A N 1
ATOM 536 C CA . GLY A 1 71 ? -5.450 3.820 9.064 1.00 90.56 71 GLY A CA 1
ATOM 537 C C . GLY A 1 71 ? -5.028 4.989 8.168 1.00 90.56 71 GLY A C 1
ATOM 538 O O . GLY A 1 71 ? -4.244 4.809 7.235 1.00 90.56 71 GLY A O 1
ATOM 539 N N . LEU A 1 72 ? -5.485 6.206 8.470 1.00 92.06 72 LEU A N 1
ATOM 540 C CA . LEU A 1 72 ? -5.075 7.420 7.760 1.00 92.06 72 LEU A CA 1
ATOM 541 C C . LEU A 1 72 ? -3.583 7.719 7.948 1.00 92.06 72 LEU A C 1
ATOM 543 O O . LEU A 1 72 ? -2.907 8.091 6.985 1.00 92.06 72 LEU A O 1
ATOM 547 N N . GLN A 1 73 ? -3.064 7.552 9.165 1.00 90.62 73 GLN A N 1
ATOM 548 C CA . GLN A 1 73 ? -1.653 7.765 9.472 1.00 90.62 73 GLN A CA 1
ATOM 549 C C . GLN A 1 73 ? -0.762 6.771 8.719 1.00 90.62 73 GLN A C 1
ATOM 551 O O . GLN A 1 73 ? 0.230 7.188 8.122 1.00 90.62 73 GLN A O 1
ATOM 556 N N . ASP A 1 74 ? -1.137 5.493 8.683 1.00 88.88 74 ASP A N 1
ATOM 557 C CA . ASP A 1 74 ? -0.408 4.446 7.964 1.00 88.88 74 ASP A CA 1
ATOM 558 C C . ASP A 1 74 ? -0.353 4.734 6.457 1.00 88.88 74 ASP A C 1
ATOM 560 O O . ASP A 1 74 ? 0.726 4.760 5.865 1.00 88.88 74 ASP A O 1
ATOM 564 N N . LEU A 1 75 ? -1.495 5.071 5.843 1.00 88.94 75 LEU A N 1
ATOM 565 C CA . LEU A 1 75 ? -1.560 5.436 4.422 1.00 88.94 75 LEU A CA 1
ATOM 566 C C . LEU A 1 75 ? -0.723 6.683 4.098 1.00 88.94 75 LEU A C 1
ATOM 568 O O . LEU A 1 75 ? -0.095 6.751 3.040 1.00 88.94 75 LEU A O 1
ATOM 572 N N . LYS A 1 76 ? -0.695 7.673 4.999 1.00 87.31 76 LYS A N 1
ATOM 573 C CA . LYS A 1 76 ? 0.117 8.890 4.846 1.00 87.31 76 LYS A CA 1
ATOM 574 C C . LYS A 1 76 ? 1.612 8.608 5.009 1.00 87.31 76 LYS A C 1
ATOM 576 O O . LYS A 1 76 ? 2.426 9.167 4.276 1.00 87.31 76 LYS A O 1
ATOM 581 N N . ASN A 1 77 ? 1.985 7.748 5.951 1.00 86.81 77 ASN A N 1
ATOM 582 C CA . ASN A 1 77 ? 3.370 7.326 6.138 1.00 86.81 77 ASN A CA 1
ATOM 583 C C . ASN A 1 77 ? 3.875 6.571 4.905 1.00 86.81 77 ASN A C 1
ATOM 585 O O . ASN A 1 77 ? 4.959 6.873 4.404 1.00 86.81 77 ASN A O 1
ATOM 589 N N . GLU A 1 78 ? 3.053 5.671 4.363 1.00 80.19 78 GLU A N 1
ATOM 590 C CA . GLU A 1 78 ? 3.356 4.946 3.133 1.00 80.19 78 GLU A CA 1
ATOM 591 C C . GLU A 1 78 ? 3.491 5.899 1.939 1.00 80.19 78 GLU A C 1
ATOM 593 O O . GLU A 1 78 ? 4.461 5.815 1.191 1.00 80.19 78 GLU A O 1
ATOM 598 N N . GLN A 1 79 ? 2.588 6.877 1.797 1.00 79.50 79 GLN A N 1
ATOM 599 C CA . GLN A 1 79 ? 2.699 7.923 0.774 1.00 79.50 79 GLN A CA 1
ATOM 600 C C . GLN A 1 79 ? 4.059 8.634 0.833 1.00 79.50 79 GLN A C 1
ATOM 602 O O . GLN A 1 79 ? 4.717 8.789 -0.195 1.00 79.50 79 GLN A O 1
ATOM 607 N N . ASN A 1 80 ? 4.491 9.058 2.023 1.00 77.62 80 ASN A N 1
ATOM 608 C CA . ASN A 1 80 ? 5.762 9.760 2.204 1.00 77.62 80 ASN A CA 1
ATOM 609 C C . ASN A 1 80 ? 6.966 8.858 1.901 1.00 77.62 80 ASN A C 1
ATOM 611 O O . ASN A 1 80 ? 7.914 9.300 1.251 1.00 77.62 80 ASN A O 1
ATOM 615 N N . SER A 1 81 ? 6.913 7.593 2.327 1.00 74.19 81 SER A N 1
ATOM 616 C CA . SER A 1 81 ? 7.958 6.605 2.052 1.00 74.19 81 SER A CA 1
ATOM 617 C C . SER A 1 81 ? 8.079 6.320 0.554 1.00 74.19 81 SER A C 1
ATOM 619 O O . SER A 1 81 ? 9.168 6.433 -0.009 1.00 74.19 81 SER A O 1
ATOM 621 N N . LEU A 1 82 ? 6.957 6.056 -0.126 1.00 71.19 82 LEU A N 1
ATOM 622 C CA . LEU A 1 82 ? 6.911 5.832 -1.572 1.00 71.19 82 LEU A CA 1
ATOM 623 C C . LEU A 1 82 ? 7.393 7.047 -2.358 1.00 71.19 82 LEU A C 1
ATOM 625 O O . LEU A 1 82 ? 8.119 6.878 -3.336 1.00 71.19 82 LEU A O 1
ATOM 629 N N . LEU A 1 83 ? 7.019 8.263 -1.949 1.00 65.19 83 LEU A N 1
ATOM 630 C CA . LEU A 1 83 ? 7.500 9.492 -2.580 1.00 65.19 83 LEU A CA 1
ATOM 631 C C . LEU A 1 83 ? 9.010 9.663 -2.400 1.00 65.19 83 LEU A C 1
ATOM 633 O O . LEU A 1 83 ? 9.692 9.935 -3.385 1.00 65.19 83 LEU A O 1
ATOM 637 N N . SER A 1 84 ? 9.543 9.458 -1.193 1.00 63.19 84 SER A N 1
ATOM 638 C CA . SER A 1 84 ? 10.985 9.559 -0.934 1.00 63.19 84 SER A CA 1
ATOM 639 C C . SER A 1 84 ? 11.769 8.512 -1.725 1.00 63.19 84 SER A C 1
A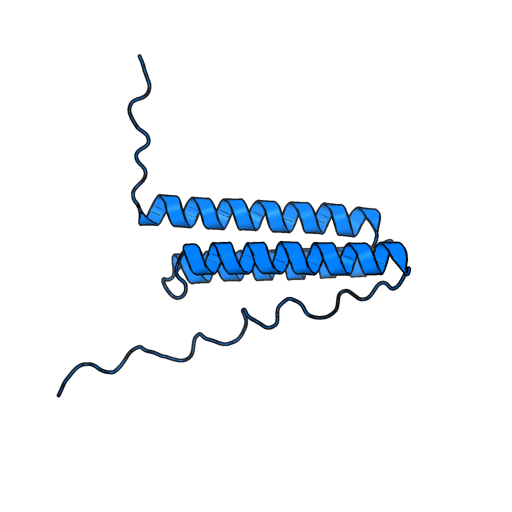TOM 641 O O . SER A 1 84 ? 12.738 8.849 -2.399 1.00 63.19 84 SER A O 1
ATOM 643 N N . GLN A 1 85 ? 11.319 7.255 -1.709 1.00 65.44 85 GLN A N 1
ATOM 644 C CA . GLN A 1 85 ? 11.971 6.171 -2.443 1.00 65.44 85 GLN A CA 1
ATOM 645 C C . GLN A 1 85 ? 11.862 6.363 -3.950 1.00 65.44 85 GLN A C 1
ATOM 647 O O . GLN A 1 85 ? 12.840 6.162 -4.656 1.00 65.44 85 GLN A O 1
ATOM 652 N N . SER A 1 86 ? 10.712 6.801 -4.464 1.00 59.12 86 SER A N 1
ATOM 653 C CA . SER A 1 86 ? 10.553 7.055 -5.898 1.00 59.12 86 SER A CA 1
ATOM 654 C C . SER A 1 86 ? 11.371 8.254 -6.358 1.00 59.12 86 SER A C 1
ATOM 656 O O . SER A 1 86 ? 11.912 8.214 -7.457 1.00 59.12 86 SER A O 1
ATOM 658 N N . LEU A 1 87 ? 11.500 9.301 -5.535 1.00 56.62 87 LEU A N 1
ATOM 659 C CA . LEU A 1 87 ? 12.406 10.418 -5.801 1.00 56.62 87 LEU A CA 1
ATOM 660 C C . LEU A 1 87 ? 13.858 9.929 -5.839 1.00 56.62 87 LEU A C 1
ATOM 662 O O . LEU A 1 87 ? 14.609 10.308 -6.731 1.00 56.62 87 LEU A O 1
ATOM 666 N N . GLU A 1 88 ? 14.236 9.042 -4.921 1.00 60.47 88 GLU A N 1
ATOM 667 C CA . GLU A 1 88 ? 15.583 8.487 -4.859 1.00 60.47 88 GLU A CA 1
ATOM 668 C C . GLU A 1 88 ? 15.877 7.533 -6.033 1.00 60.47 88 GLU A C 1
ATOM 670 O O . GLU A 1 88 ? 16.914 7.661 -6.679 1.00 60.47 88 GLU A O 1
ATOM 675 N N . VAL A 1 89 ? 14.940 6.650 -6.390 1.00 55.97 89 VAL A N 1
ATOM 676 C CA . VAL A 1 89 ? 14.972 5.795 -7.592 1.00 55.97 89 VAL A CA 1
ATOM 677 C C . VAL A 1 89 ? 15.039 6.650 -8.859 1.00 55.97 89 VAL A C 1
ATOM 679 O O . VAL A 1 89 ? 15.806 6.344 -9.768 1.00 55.97 89 VAL A O 1
ATOM 682 N N . ALA A 1 90 ? 14.277 7.744 -8.926 1.00 53.12 90 ALA A N 1
ATOM 683 C CA . ALA A 1 90 ? 14.279 8.669 -10.056 1.00 53.12 90 ALA A CA 1
ATOM 684 C C . ALA A 1 90 ? 15.608 9.418 -10.196 1.00 53.12 90 ALA A C 1
ATOM 686 O O . ALA A 1 90 ? 16.107 9.579 -11.307 1.00 53.12 90 ALA A O 1
ATOM 687 N N . GLN A 1 91 ? 16.175 9.873 -9.078 1.00 52.56 91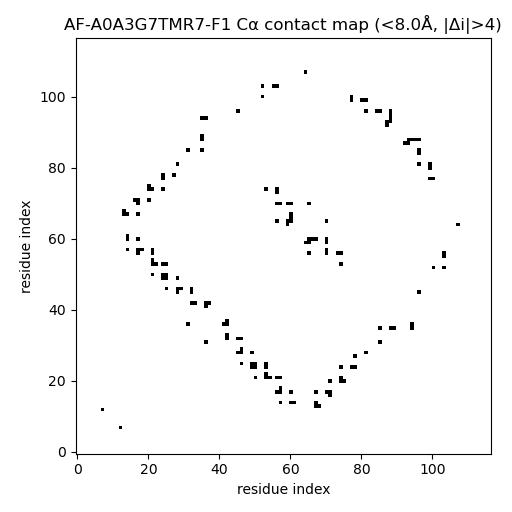 GLN A N 1
ATOM 688 C CA . GLN A 1 91 ? 17.438 10.607 -9.049 1.00 52.56 91 GLN A CA 1
ATOM 689 C C . GLN A 1 91 ? 18.643 9.693 -9.286 1.00 52.56 91 GLN A C 1
ATOM 691 O O . GLN A 1 91 ? 19.587 10.095 -9.961 1.00 52.56 91 GLN A O 1
ATOM 696 N N . LYS A 1 92 ? 18.625 8.473 -8.737 1.00 55.38 92 LYS A N 1
ATOM 697 C CA . LYS A 1 92 ? 19.762 7.540 -8.765 1.00 55.38 92 LYS A CA 1
ATOM 698 C C . LYS A 1 92 ? 19.650 6.462 -9.847 1.00 55.38 92 LYS A C 1
ATOM 700 O O . LYS A 1 92 ? 20.612 5.738 -10.074 1.00 55.38 92 LYS A O 1
ATOM 705 N N . GLY A 1 93 ? 18.499 6.328 -10.509 1.00 52.16 93 GLY A N 1
ATOM 706 C CA . GLY A 1 93 ? 18.251 5.307 -11.534 1.00 52.16 93 GLY A CA 1
ATOM 707 C C . GLY A 1 93 ? 18.186 3.870 -10.998 1.00 52.16 93 GLY A C 1
ATOM 708 O O . GLY A 1 93 ? 18.252 2.924 -11.780 1.00 52.16 93 GLY A O 1
ATOM 709 N N . VAL A 1 94 ? 18.079 3.688 -9.679 1.00 53.22 94 VAL A N 1
ATOM 710 C CA . VAL A 1 94 ? 18.092 2.376 -9.017 1.00 53.22 94 VAL A CA 1
ATOM 711 C C . VAL A 1 94 ? 16.658 1.893 -8.849 1.00 53.22 94 VAL A C 1
ATOM 713 O O . VAL A 1 94 ? 15.942 2.401 -8.001 1.00 53.22 94 VAL A O 1
ATOM 716 N N . GLY A 1 95 ? 16.226 0.913 -9.644 1.00 51.97 95 GLY A N 1
ATOM 717 C CA . GLY A 1 95 ? 14.838 0.422 -9.698 1.00 51.97 95 GLY A CA 1
ATOM 718 C C . GLY A 1 95 ? 14.351 -0.412 -8.503 1.00 51.97 95 GLY A C 1
ATOM 719 O O . GLY A 1 95 ? 13.475 -1.253 -8.688 1.00 51.97 95 GLY A O 1
ATOM 720 N N . VAL A 1 96 ? 14.912 -0.233 -7.305 1.00 53.19 96 VAL A N 1
ATOM 721 C CA . VAL A 1 96 ? 14.549 -1.018 -6.116 1.00 53.19 96 VAL A CA 1
ATOM 722 C C . VAL A 1 96 ? 13.692 -0.166 -5.187 1.00 53.19 96 VAL A C 1
ATOM 724 O O . VAL A 1 96 ? 14.187 0.761 -4.556 1.00 53.19 96 VAL A O 1
ATOM 727 N N . ILE A 1 97 ? 12.405 -0.501 -5.090 1.00 55.66 97 ILE A N 1
ATOM 728 C CA . ILE A 1 97 ? 11.503 0.039 -4.068 1.00 55.66 97 ILE A CA 1
ATOM 729 C C . ILE A 1 97 ? 11.489 -0.987 -2.935 1.00 55.66 97 ILE A C 1
ATOM 731 O O . ILE A 1 97 ? 10.748 -1.969 -2.975 1.00 55.66 97 ILE A O 1
ATOM 735 N N . ALA A 1 98 ? 12.409 -0.834 -1.985 1.00 50.06 98 ALA A N 1
ATOM 736 C CA . ALA A 1 98 ? 12.552 -1.756 -0.868 1.00 50.06 98 ALA A CA 1
ATOM 737 C C . ALA A 1 98 ? 11.665 -1.311 0.306 1.00 50.06 98 ALA A C 1
ATOM 739 O O . ALA A 1 98 ? 11.974 -0.363 1.020 1.00 50.06 98 ALA A O 1
ATOM 740 N N . GLY A 1 99 ? 10.586 -2.057 0.551 1.00 48.28 99 GLY A N 1
ATOM 741 C CA . GLY A 1 99 ? 10.214 -2.417 1.924 1.00 48.28 99 GLY A CA 1
ATOM 742 C C . GLY A 1 99 ? 9.504 -1.383 2.804 1.00 48.28 99 GLY A C 1
ATOM 743 O O . GLY A 1 99 ? 9.690 -1.421 4.013 1.00 48.28 99 GLY A O 1
ATOM 744 N N . ALA A 1 100 ? 8.647 -0.511 2.276 1.00 52.59 100 ALA A N 1
ATOM 745 C CA . ALA A 1 100 ? 7.842 0.360 3.146 1.00 52.59 100 ALA A CA 1
ATOM 746 C C . ALA A 1 100 ? 6.722 -0.389 3.918 1.00 52.59 100 ALA A C 1
ATOM 748 O O . ALA A 1 100 ? 6.340 0.002 5.020 1.00 52.59 100 ALA A O 1
ATOM 749 N N . PHE A 1 101 ? 6.273 -1.545 3.419 1.00 54.91 101 PHE A N 1
ATOM 750 C CA . PHE A 1 101 ? 5.101 -2.264 3.939 1.00 54.91 101 PHE A CA 1
ATOM 751 C C . PHE A 1 101 ? 5.306 -3.062 5.246 1.00 54.91 101 PHE A C 1
ATOM 753 O O . PHE A 1 101 ? 4.468 -3.896 5.592 1.00 54.91 101 PHE A O 1
ATOM 760 N N . GLN A 1 102 ? 6.391 -2.839 6.000 1.00 54.97 102 GLN A N 1
ATOM 761 C CA . GLN A 1 102 ? 6.715 -3.636 7.198 1.00 54.97 102 GLN A CA 1
ATOM 762 C C . GLN A 1 102 ? 5.738 -3.449 8.376 1.00 54.97 102 GLN A C 1
ATOM 764 O O . GLN A 1 102 ? 5.716 -4.286 9.274 1.00 54.97 102 GLN A O 1
ATOM 769 N N . PHE A 1 103 ? 4.896 -2.410 8.376 1.00 50.66 103 PHE A N 1
ATOM 770 C CA . PHE A 1 103 ? 4.013 -2.109 9.513 1.00 50.66 103 PHE A CA 1
ATOM 771 C C . PHE A 1 103 ? 2.596 -2.704 9.425 1.00 50.66 103 PHE A C 1
ATOM 773 O O . PHE A 1 103 ? 1.882 -2.685 10.424 1.00 50.66 103 PHE A O 1
ATOM 780 N N . ALA A 1 104 ? 2.169 -3.261 8.284 1.00 48.12 104 ALA A N 1
ATOM 781 C CA . ALA A 1 104 ? 0.788 -3.752 8.135 1.00 48.12 104 ALA A CA 1
ATOM 782 C C . ALA A 1 104 ? 0.608 -5.271 8.285 1.00 48.12 104 ALA A C 1
ATOM 784 O O . ALA A 1 104 ? -0.512 -5.721 8.493 1.00 48.12 104 ALA A O 1
ATOM 785 N N . ALA A 1 105 ? 1.672 -6.075 8.220 1.00 50.53 105 ALA A N 1
ATOM 786 C CA . ALA A 1 105 ? 1.522 -7.532 8.148 1.00 50.53 105 ALA A CA 1
ATOM 787 C C . ALA A 1 105 ? 1.436 -8.267 9.506 1.00 50.53 105 ALA A C 1
ATOM 789 O O . ALA A 1 105 ? 1.316 -9.489 9.506 1.00 50.53 105 ALA A O 1
ATOM 790 N N . GLY A 1 106 ? 1.511 -7.596 10.666 1.00 44.72 106 GLY A N 1
ATOM 791 C CA . GLY A 1 106 ? 1.757 -8.336 11.916 1.00 44.72 106 GLY A CA 1
ATOM 792 C C . GLY A 1 106 ? 1.427 -7.658 13.242 1.00 44.72 106 GLY A C 1
ATOM 793 O O . GLY A 1 106 ? 2.274 -7.656 14.127 1.00 44.72 106 GLY A O 1
ATOM 794 N N . ALA A 1 107 ? 0.209 -7.141 13.427 1.00 47.56 107 ALA A N 1
ATOM 795 C CA . ALA A 1 107 ? -0.283 -6.777 14.769 1.00 47.56 107 ALA A CA 1
ATOM 796 C C . ALA A 1 107 ? -1.720 -7.248 15.070 1.00 47.56 107 ALA A C 1
ATOM 798 O O . ALA A 1 107 ? -2.327 -6.806 16.037 1.00 47.56 107 ALA A O 1
ATOM 799 N N . GLY A 1 108 ? -2.254 -8.197 14.295 1.00 41.62 108 GLY A N 1
ATOM 800 C CA . GLY A 1 108 ? -3.500 -8.905 14.618 1.00 41.62 108 GLY A CA 1
ATOM 801 C C . GLY A 1 108 ? -3.317 -10.047 15.629 1.00 41.62 108 GLY A C 1
ATOM 802 O O . GLY A 1 108 ? -4.025 -11.045 15.540 1.00 41.62 108 GLY A O 1
ATOM 803 N N . ILE A 1 109 ? -2.346 -9.961 16.548 1.00 45.59 109 ILE A N 1
ATOM 804 C CA . ILE A 1 109 ? -2.226 -10.932 17.644 1.00 45.59 109 ILE A CA 1
ATOM 805 C C . ILE A 1 109 ? -3.121 -10.440 18.781 1.00 45.59 109 ILE A C 1
ATOM 807 O O . ILE A 1 109 ? -2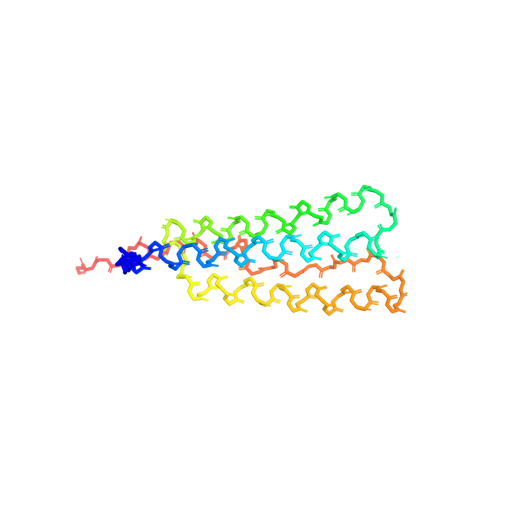.782 -9.492 19.481 1.00 45.59 109 ILE A O 1
ATOM 811 N N . CYS A 1 110 ? -4.285 -11.081 18.890 1.00 54.22 110 CYS A N 1
ATOM 812 C CA . CYS A 1 110 ? -5.212 -11.118 20.020 1.00 54.22 110 CYS A CA 1
ATOM 813 C C . CYS A 1 110 ? -4.947 -10.128 21.170 1.00 54.22 110 CYS A C 1
ATOM 815 O O . CYS A 1 110 ? -4.162 -10.414 22.070 1.00 54.22 110 CYS A O 1
ATOM 817 N N . TYR A 1 111 ? -5.743 -9.058 21.238 1.00 45.50 111 TYR A N 1
ATOM 818 C CA . TYR A 1 111 ? -6.074 -8.403 22.513 1.00 45.50 111 TYR A CA 1
ATOM 819 C C . TYR A 1 111 ? -7.560 -8.578 22.866 1.00 45.50 111 TYR A C 1
ATOM 821 O O . TYR A 1 111 ? -8.193 -7.728 23.482 1.00 45.50 111 TYR A O 1
ATOM 829 N N . GLY A 1 112 ? -8.136 -9.709 22.454 1.00 53.03 112 GLY A N 1
ATOM 830 C CA . GLY A 1 112 ? -9.423 -10.196 22.932 1.00 53.03 112 GLY A CA 1
ATOM 831 C C . GLY A 1 112 ? -9.195 -11.328 23.920 1.00 53.03 112 GLY A C 1
ATOM 832 O O . GLY A 1 112 ? -9.114 -12.471 23.484 1.00 53.03 112 GLY A O 1
ATOM 833 N N . SER A 1 113 ? -9.031 -10.997 25.205 1.00 51.69 113 SER A N 1
ATOM 834 C CA . SER A 1 113 ? -9.341 -11.809 26.403 1.00 51.69 113 SER A CA 1
ATOM 835 C C . SER A 1 113 ? -8.548 -11.293 27.605 1.00 51.69 113 SER A C 1
ATOM 837 O O . SER A 1 113 ? -7.568 -11.907 27.998 1.00 51.69 113 SER A O 1
ATOM 839 N N . GLN A 1 114 ? -8.984 -10.184 28.205 1.00 46.16 114 GLN A N 1
ATOM 840 C CA . GLN A 1 114 ? -8.896 -10.009 29.661 1.00 46.16 114 GLN A CA 1
ATOM 841 C C . GLN A 1 114 ? -10.226 -9.422 30.142 1.00 46.16 114 GLN A C 1
ATOM 843 O O . GLN A 1 114 ? -10.333 -8.263 30.530 1.00 46.16 114 GLN A O 1
ATOM 848 N N . ALA A 1 115 ? -11.271 -10.245 30.041 1.00 45.72 115 ALA A N 1
ATOM 849 C CA . ALA A 1 115 ? -12.456 -10.094 30.865 1.00 45.72 115 ALA A CA 1
ATOM 850 C C . ALA A 1 115 ? -12.158 -10.762 32.217 1.00 45.72 115 ALA A C 1
ATOM 852 O O . ALA A 1 115 ? -11.961 -11.968 32.277 1.00 45.72 115 ALA A O 1
ATOM 853 N N . HIS A 1 116 ? -12.052 -9.935 33.256 1.00 39.19 116 HIS A N 1
ATOM 854 C CA . HIS A 1 116 ? -12.608 -10.137 34.598 1.00 39.19 116 HIS A CA 1
ATOM 855 C C . HIS A 1 116 ? -12.762 -11.589 35.107 1.00 39.19 116 HIS A C 1
ATOM 857 O O . HIS A 1 116 ? -13.696 -12.285 34.711 1.00 39.19 116 HIS A O 1
ATOM 863 N N . SER A 1 117 ? -11.936 -11.973 36.088 1.00 41.47 117 SER A N 1
ATOM 864 C CA . SER A 1 117 ? -12.315 -12.618 37.369 1.00 41.47 117 SER A CA 1
ATOM 865 C C . SER A 1 117 ? -11.106 -12.670 38.294 1.00 41.47 117 SER A C 1
ATOM 867 O O . SER A 1 117 ? -10.064 -13.195 37.849 1.00 41.47 117 SER A O 1
#

Organism: NCBI:txid587753

Solvent-accessible surface area (backbone atoms only — not comparable to full-atom values): 7003 Å² total; per-residue (Å²): 138,77,88,76,76,87,75,60,56,72,74,58,46,39,51,51,51,31,45,52,50,30,54,52,46,40,54,49,45,47,55,50,29,71,75,64,38,86,52,68,66,61,31,50,51,54,43,50,52,51,42,50,52,35,49,48,42,41,48,32,34,75,70,66,78,34,54,47,68,58,36,43,49,52,52,51,51,46,47,52,48,52,51,53,48,50,51,46,27,61,75,68,70,45,92,71,84,82,75,79,70,75,82,76,82,76,77,87,73,78,90,83,82,83,78,87,132

Secondary structure (DSSP, 8-state):
---------HHHHHHHHHHHHHHHHHHHHHHHHHHH---HHHHHHHHHHHHHHHHHHHHHHHTTSS-HHHHHHHHHHHHHHHHHHHHHHHHH-------GGGGTSS--S--------